Protein AF-A0A917BYP0-F1 (afdb_monomer)

Foldseek 3Di:
DDDDDDPPPPPPDPPPPPPLQDLVNLVVQLVVQLVVLVVDPDPVSSVVSNVVSVVSSCVSVVVNVVVVCVVVVVVVVVVVVVVCCVVVVVPDPDDDPDPPPPDPDDD

Solvent-accessible surface area (backbone atoms only — not comparable to full-atom values): 6664 Å² total; per-residue (Å²): 136,86,82,83,82,79,81,80,76,76,80,78,68,79,78,78,75,79,69,85,73,46,67,70,51,32,52,52,52,28,53,53,46,41,58,58,24,70,74,46,94,40,72,71,59,23,53,54,43,39,52,50,29,52,51,53,28,52,51,50,43,47,52,47,52,50,61,72,41,47,65,58,52,51,54,50,49,57,52,48,52,51,51,50,45,65,61,44,60,80,70,51,78,77,82,68,84,75,78,82,81,76,81,83,83,84,131

Radius of gyration: 29.43 Å; Cα contacts (8 Å, |Δi|>4): 29; chains: 1; bounding box: 72×56×70 Å

Secondary structure (DSSP, 8-state):
----------------------HHHHHHHHHHHHHHHTT-SSHHHHHHHHHHHHHHHHHHHHHHHHHHHHHHHHHHHHHHHHHHHHHHHTTSPP-PPPP--------

Organism: NCBI:txid1634917

Sequence (107 aa):
MKLAAVFIASFLFPVFAYGQTSLKECFAQHNQCVANCFELDSEGSQASCIAQCAGAEATCAGEIGLESTKPFIRKKTEQLEQLLEDFFGDILPQDEPTPEFKNQSET

Mean predicted aligned error: 15.28 Å

Structure (mmCIF, N/CA/C/O backbone):
data_AF-A0A917BYP0-F1
#
_entry.id   AF-A0A917BYP0-F1
#
loop_
_atom_site.group_PDB
_atom_site.id
_atom_site.type_symbol
_atom_site.label_atom_id
_atom_site.label_alt_id
_atom_site.label_comp_id
_atom_site.label_asym_id
_atom_site.label_entity_id
_atom_site.label_seq_id
_atom_site.pdbx_PDB_ins_code
_atom_site.Cartn_x
_atom_site.Cartn_y
_atom_site.Cartn_z
_atom_site.occupancy
_atom_site.B_iso_or_equiv
_atom_site.auth_seq_id
_atom_site.auth_comp_id
_atom_site.auth_asym_id
_atom_site.auth_atom_id
_atom_site.pdbx_PDB_model_num
ATOM 1 N N . MET A 1 1 ? -57.529 32.498 -7.229 1.00 37.41 1 MET A N 1
ATOM 2 C CA . MET A 1 1 ? -57.012 31.149 -6.918 1.00 37.41 1 MET A CA 1
ATOM 3 C C . MET A 1 1 ? -55.516 31.150 -7.210 1.00 37.41 1 MET A C 1
ATOM 5 O O . MET A 1 1 ? -55.141 31.293 -8.363 1.00 37.41 1 MET A O 1
ATOM 9 N N . LYS A 1 2 ? -54.674 31.150 -6.168 1.00 40.41 2 LYS A N 1
ATOM 10 C CA . LYS A 1 2 ? -53.204 31.143 -6.275 1.00 40.41 2 LYS A CA 1
ATOM 11 C C . LYS A 1 2 ? -52.743 29.684 -6.282 1.00 40.41 2 LYS A C 1
ATOM 13 O O . LYS A 1 2 ? -52.893 29.011 -5.270 1.00 40.41 2 LYS A O 1
ATOM 18 N N . LEU A 1 3 ? -52.233 29.202 -7.412 1.00 46.19 3 LEU A N 1
ATOM 19 C CA . LEU A 1 3 ? -51.578 27.898 -7.507 1.00 46.19 3 LEU A CA 1
ATOM 20 C C . LEU A 1 3 ? -50.102 28.079 -7.150 1.00 46.19 3 LEU A C 1
ATOM 22 O O . LEU A 1 3 ? -49.363 28.763 -7.855 1.00 46.19 3 LEU A O 1
ATOM 26 N N . ALA A 1 4 ? -49.707 27.509 -6.015 1.00 48.62 4 ALA A N 1
ATOM 27 C CA . ALA A 1 4 ? -48.324 27.411 -5.584 1.00 48.62 4 ALA A CA 1
ATOM 28 C C . ALA A 1 4 ? -47.623 26.322 -6.409 1.00 48.62 4 ALA A C 1
ATOM 30 O O . ALA A 1 4 ? -47.976 25.148 -6.323 1.00 48.62 4 ALA A O 1
ATOM 31 N N . ALA A 1 5 ? -46.642 26.715 -7.220 1.00 51.56 5 ALA A N 1
ATOM 32 C CA . ALA A 1 5 ? -45.739 25.789 -7.888 1.00 51.56 5 ALA A CA 1
ATOM 33 C C . ALA A 1 5 ? -44.665 25.345 -6.884 1.00 51.56 5 ALA A C 1
ATOM 35 O O . ALA A 1 5 ? -43.760 26.105 -6.541 1.00 51.56 5 ALA A O 1
ATOM 36 N N . VAL A 1 6 ? -44.802 24.120 -6.381 1.00 53.09 6 VAL A N 1
ATOM 37 C CA . VAL A 1 6 ? -43.801 23.446 -5.551 1.00 53.09 6 VAL A CA 1
ATOM 38 C C . VAL A 1 6 ? -42.645 23.023 -6.461 1.00 53.09 6 VAL A C 1
ATOM 40 O O . VAL A 1 6 ? -42.760 22.065 -7.222 1.00 53.09 6 VAL A O 1
ATOM 43 N N . PHE A 1 7 ? -41.531 23.753 -6.402 1.00 52.31 7 PHE A N 1
ATOM 44 C CA . PHE A 1 7 ? -40.258 23.340 -6.994 1.00 52.31 7 PHE A CA 1
ATOM 45 C C . PHE A 1 7 ? -39.668 22.198 -6.155 1.00 52.31 7 PHE A C 1
ATOM 47 O O . PHE A 1 7 ? -38.950 22.428 -5.185 1.00 52.31 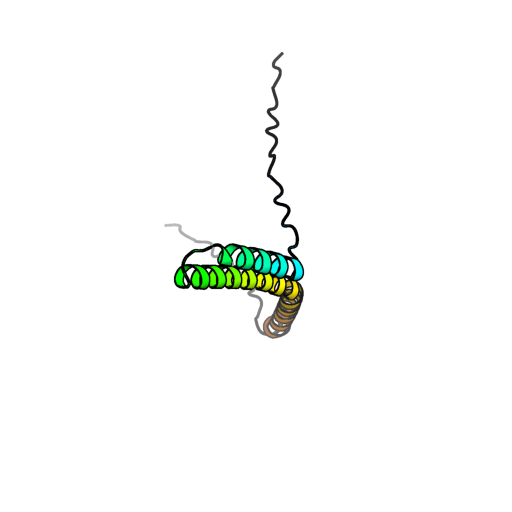7 PHE A O 1
ATOM 54 N N . ILE A 1 8 ? -39.972 20.952 -6.525 1.00 59.91 8 ILE A N 1
ATOM 55 C CA . ILE A 1 8 ? -39.230 19.775 -6.057 1.00 59.91 8 ILE A CA 1
ATOM 56 C C . ILE A 1 8 ? -37.918 19.750 -6.848 1.00 59.91 8 ILE A C 1
ATOM 58 O O . ILE A 1 8 ? -37.794 19.086 -7.878 1.00 59.91 8 ILE A O 1
ATOM 62 N N . ALA A 1 9 ? -36.948 20.549 -6.398 1.00 58.06 9 ALA A N 1
ATOM 63 C CA . ALA A 1 9 ? -35.570 20.450 -6.850 1.00 58.06 9 ALA A CA 1
ATOM 64 C C . ALA A 1 9 ? -35.054 19.071 -6.430 1.00 58.06 9 ALA A C 1
ATOM 66 O O . ALA A 1 9 ? -34.758 18.808 -5.265 1.00 58.06 9 ALA A O 1
ATOM 67 N N . SER A 1 10 ? -35.046 18.171 -7.405 1.00 51.72 10 SER A N 1
ATOM 68 C CA . SER A 1 10 ? -34.502 16.832 -7.299 1.00 51.72 10 SER A CA 1
ATOM 69 C C . SER A 1 10 ? -33.017 16.956 -6.979 1.00 51.72 10 SER A C 1
ATOM 71 O O . SER A 1 10 ? -32.208 17.263 -7.852 1.00 51.72 10 SER A O 1
ATOM 73 N N . PHE A 1 11 ? -32.665 16.739 -5.715 1.00 55.72 11 PHE A N 1
ATOM 74 C CA . PHE A 1 11 ? -31.305 16.443 -5.294 1.00 55.72 11 PHE A CA 1
ATOM 75 C C . PHE A 1 11 ? -30.904 15.085 -5.886 1.00 55.72 11 PHE A C 1
ATOM 77 O O . PHE A 1 11 ? -30.951 14.048 -5.229 1.00 55.72 11 PHE A O 1
ATOM 84 N N . LEU A 1 12 ? -30.533 15.090 -7.167 1.00 57.19 12 LEU A N 1
ATOM 85 C CA . LEU A 1 12 ? -29.766 14.024 -7.796 1.00 57.19 12 LEU A CA 1
ATOM 86 C C . LEU A 1 12 ? -28.327 14.146 -7.286 1.00 57.19 12 LEU A C 1
ATOM 88 O O . LEU A 1 12 ? -27.443 14.631 -7.988 1.00 57.19 12 LEU A O 1
ATOM 92 N N . PHE A 1 13 ? -28.097 13.755 -6.033 1.00 60.72 13 PHE A N 1
ATOM 93 C CA . PHE A 1 13 ? -26.744 13.438 -5.602 1.00 60.72 13 PHE A CA 1
ATOM 94 C C . PHE A 1 13 ? -26.308 12.202 -6.399 1.00 60.72 13 PHE A C 1
ATOM 96 O O . PHE A 1 13 ? -26.996 11.179 -6.323 1.00 60.72 13 PHE A O 1
ATOM 103 N N . PRO A 1 14 ? -25.217 12.260 -7.184 1.00 53.38 14 PRO A N 1
ATOM 104 C CA . 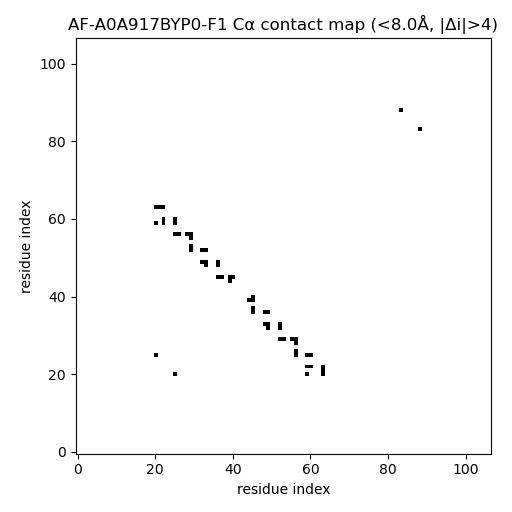PRO A 1 14 ? -24.641 11.052 -7.740 1.00 53.38 14 PRO A CA 1
ATOM 105 C C . PRO A 1 14 ? -24.220 10.196 -6.549 1.00 53.38 14 PRO A C 1
ATOM 107 O O . PRO A 1 14 ? -23.327 10.556 -5.785 1.00 53.38 14 PRO A O 1
ATOM 110 N N . VAL A 1 15 ? -24.916 9.079 -6.353 1.00 57.28 15 VAL A N 1
ATOM 111 C CA . VAL A 1 15 ? -24.428 8.008 -5.496 1.00 57.28 15 VAL A CA 1
ATOM 112 C C . VAL A 1 15 ? -23.156 7.525 -6.180 1.00 57.28 15 VAL A C 1
ATOM 114 O O . VAL A 1 15 ? -23.219 6.795 -7.168 1.00 57.28 15 VAL A O 1
ATOM 117 N N . PHE A 1 16 ? -22.002 8.004 -5.717 1.00 60.09 16 PHE A N 1
ATOM 118 C CA . PHE A 1 16 ? -20.723 7.422 -6.084 1.00 60.09 16 PHE A CA 1
ATOM 119 C C . PHE A 1 16 ? -20.759 5.993 -5.557 1.00 60.09 16 PHE A C 1
ATOM 121 O O . PHE A 1 16 ? -20.594 5.743 -4.364 1.00 60.09 16 PHE A O 1
ATOM 128 N N . ALA A 1 17 ? -21.082 5.054 -6.441 1.00 51.47 17 ALA A N 1
ATOM 129 C CA . ALA A 1 17 ? -20.865 3.652 -6.184 1.00 51.47 17 ALA A CA 1
ATOM 130 C C . ALA A 1 17 ? -19.351 3.488 -6.022 1.00 51.47 17 ALA A C 1
ATOM 132 O O . ALA A 1 17 ? -18.619 3.425 -7.007 1.00 51.47 17 ALA A O 1
ATOM 133 N N . TYR A 1 18 ? -18.881 3.487 -4.774 1.00 54.59 18 TYR A N 1
ATOM 134 C CA . TYR A 1 18 ? -17.564 2.984 -4.417 1.00 54.59 18 TYR A CA 1
ATOM 135 C C . TYR A 1 18 ? -17.584 1.495 -4.762 1.00 54.59 18 TYR A C 1
ATOM 137 O O . TYR A 1 18 ? -17.985 0.656 -3.955 1.00 54.59 18 TYR A O 1
ATOM 145 N N . GLY A 1 19 ? -17.292 1.174 -6.023 1.00 56.00 19 GLY A N 1
ATOM 146 C CA . GLY A 1 19 ? -17.115 -0.202 -6.451 1.00 56.00 19 GLY A CA 1
ATOM 147 C C . GLY A 1 19 ? -16.015 -0.793 -5.587 1.00 56.00 19 GLY A C 1
ATOM 148 O O . GLY A 1 19 ? -14.932 -0.219 -5.517 1.00 56.00 19 GLY A O 1
ATOM 149 N N . GLN A 1 20 ? -16.305 -1.885 -4.879 1.00 61.38 20 GLN A N 1
ATOM 150 C CA . GLN A 1 20 ? -15.284 -2.587 -4.113 1.00 61.38 20 GLN A CA 1
ATOM 151 C C . GLN A 1 20 ? -14.220 -3.102 -5.079 1.00 61.38 20 GLN A C 1
ATOM 153 O O . GLN A 1 20 ? -14.397 -4.128 -5.740 1.00 61.38 20 GLN A O 1
ATOM 158 N N . THR A 1 21 ? -13.124 -2.361 -5.189 1.00 76.69 21 THR A N 1
ATOM 159 C CA . THR A 1 21 ? -11.955 -2.776 -5.950 1.00 76.69 21 THR A CA 1
ATOM 160 C C . THR A 1 21 ? -11.344 -3.979 -5.238 1.00 76.69 21 THR A C 1
ATOM 162 O O . THR A 1 21 ? -11.108 -3.946 -4.034 1.00 76.69 21 THR A O 1
ATOM 165 N N . SER A 1 22 ? -11.140 -5.081 -5.960 1.00 90.69 22 SER A N 1
ATOM 166 C CA . SER A 1 22 ? -10.518 -6.285 -5.398 1.00 90.69 22 SER A CA 1
ATOM 167 C C . SER A 1 22 ? -8.997 -6.233 -5.541 1.00 90.69 22 SER A C 1
ATOM 169 O O . SER A 1 22 ? -8.478 -5.577 -6.440 1.00 90.69 22 SER A O 1
ATOM 171 N N . LEU A 1 23 ? -8.265 -6.992 -4.720 1.00 91.00 23 LEU A N 1
ATOM 172 C CA . LEU A 1 23 ? -6.800 -7.071 -4.814 1.00 91.00 23 LEU A CA 1
ATOM 173 C C . LEU A 1 23 ? -6.354 -7.514 -6.221 1.00 91.00 23 LEU A C 1
ATOM 175 O O . LEU A 1 23 ? -5.389 -7.003 -6.778 1.00 91.00 23 LEU A O 1
ATOM 179 N N . LYS A 1 24 ? -7.114 -8.434 -6.829 1.00 93.19 24 LYS A N 1
ATOM 180 C CA . LYS A 1 24 ? -6.896 -8.902 -8.203 1.00 93.19 24 LYS A CA 1
ATOM 181 C C . LYS A 1 24 ? -7.044 -7.776 -9.230 1.00 93.19 24 LYS A C 1
ATOM 183 O O . LYS A 1 24 ? -6.308 -7.759 -10.211 1.00 93.19 24 LYS A O 1
ATOM 188 N N . GLU A 1 25 ? -7.979 -6.861 -9.000 1.00 93.62 25 GLU A N 1
ATOM 189 C CA . GLU A 1 25 ? -8.204 -5.704 -9.865 1.00 93.62 25 GLU A CA 1
ATOM 190 C C . GLU A 1 25 ? -7.033 -4.715 -9.776 1.00 93.62 25 GLU A C 1
ATOM 192 O O . GLU A 1 25 ? -6.541 -4.279 -10.812 1.00 93.62 25 GLU A O 1
ATOM 197 N N . CYS A 1 26 ? -6.498 -4.460 -8.572 1.00 94.31 26 CYS A N 1
ATOM 198 C CA . CYS A 1 26 ? -5.291 -3.638 -8.402 1.00 94.31 26 CYS A CA 1
ATOM 199 C C . CYS A 1 26 ? -4.109 -4.190 -9.222 1.00 94.31 26 CYS A C 1
ATOM 201 O O . CYS A 1 26 ? -3.455 -3.445 -9.950 1.00 94.31 26 CYS A O 1
ATOM 203 N N . PHE A 1 27 ? -3.871 -5.508 -9.169 1.00 95.56 27 PHE A N 1
ATOM 204 C CA . PHE A 1 27 ? -2.814 -6.148 -9.961 1.00 95.56 27 PHE A CA 1
ATOM 205 C C . PHE A 1 27 ? -3.077 -6.092 -11.468 1.00 95.56 27 PHE A C 1
ATOM 207 O O . PHE A 1 27 ? -2.146 -5.908 -12.252 1.00 95.56 27 PHE A O 1
ATOM 214 N N . ALA A 1 28 ? -4.327 -6.273 -11.899 1.00 97.12 28 ALA A N 1
ATOM 215 C CA . ALA A 1 28 ? -4.678 -6.176 -13.313 1.00 97.12 28 ALA A CA 1
ATOM 216 C C . ALA A 1 28 ? -4.384 -4.767 -13.855 1.00 97.12 28 ALA A C 1
ATOM 218 O O . ALA A 1 28 ? -3.735 -4.634 -14.895 1.00 97.12 28 ALA A O 1
ATOM 219 N N . GLN A 1 29 ? -4.773 -3.731 -13.108 1.00 95.94 29 GLN A N 1
ATOM 220 C CA . GLN A 1 29 ? -4.505 -2.335 -13.453 1.00 95.94 29 GLN A CA 1
ATOM 221 C C . GLN A 1 29 ? -3.009 -2.007 -13.430 1.00 95.94 29 GLN A C 1
ATOM 223 O O . GLN A 1 29 ? -2.526 -1.341 -14.344 1.00 95.94 29 GLN A O 1
ATOM 228 N N . HIS A 1 30 ? -2.256 -2.520 -12.451 1.00 97.44 30 HIS A N 1
ATOM 229 C CA . HIS A 1 30 ? -0.799 -2.387 -12.424 1.00 97.44 30 HIS A CA 1
ATOM 230 C C . HIS A 1 30 ? -0.152 -2.963 -13.685 1.00 97.44 30 HIS A C 1
ATOM 232 O O . HIS A 1 30 ? 0.611 -2.274 -14.359 1.00 97.44 30 HIS A O 1
ATOM 238 N N . ASN A 1 31 ? -0.488 -4.206 -14.037 1.00 97.69 31 ASN A N 1
ATOM 239 C CA . ASN A 1 31 ? 0.081 -4.872 -15.208 1.00 97.69 31 ASN A CA 1
ATOM 240 C C . ASN A 1 31 ? -0.237 -4.111 -16.499 1.00 97.69 31 ASN A C 1
ATOM 242 O O . ASN A 1 31 ? 0.633 -3.961 -17.355 1.00 97.69 31 ASN A O 1
ATOM 246 N N . GLN A 1 32 ? -1.460 -3.590 -16.624 1.00 97.88 32 GLN A N 1
ATOM 247 C CA . GLN A 1 32 ? -1.840 -2.745 -17.753 1.00 97.88 32 GLN A CA 1
ATOM 248 C C . GLN A 1 32 ? -1.058 -1.421 -17.770 1.00 97.88 32 GLN A C 1
ATOM 250 O O . GLN A 1 32 ? -0.578 -1.008 -18.821 1.00 97.88 32 GLN A O 1
ATOM 255 N N . CYS A 1 33 ? -0.890 -0.772 -16.617 1.00 97.56 33 CYS A N 1
ATOM 256 C CA . CYS A 1 33 ? -0.104 0.455 -16.483 1.00 97.56 33 CYS A CA 1
ATOM 257 C C . CYS A 1 33 ? 1.356 0.232 -16.907 1.00 97.56 33 CYS A C 1
ATOM 259 O O . CYS A 1 33 ? 1.877 0.967 -17.744 1.00 97.56 33 CYS A O 1
ATOM 261 N N . VAL A 1 34 ? 1.989 -0.832 -16.404 1.00 97.56 34 VAL A N 1
ATOM 262 C CA . VAL A 1 34 ? 3.370 -1.195 -16.745 1.00 97.56 34 VAL A CA 1
ATOM 263 C C . VAL A 1 34 ? 3.510 -1.544 -18.225 1.00 97.56 34 VAL A C 1
ATOM 265 O O . VAL A 1 34 ? 4.490 -1.129 -18.840 1.00 97.56 34 VAL A O 1
ATOM 268 N N . ALA A 1 35 ? 2.532 -2.237 -18.819 1.00 97.62 35 ALA A N 1
ATOM 269 C CA . ALA A 1 35 ? 2.523 -2.517 -20.255 1.00 97.62 35 ALA A CA 1
ATOM 270 C C . ALA A 1 35 ? 2.613 -1.224 -21.086 1.00 97.62 35 ALA A C 1
ATOM 272 O O . ALA A 1 35 ? 3.434 -1.143 -21.996 1.00 97.62 35 ALA A O 1
ATOM 273 N N . ASN A 1 36 ? 1.856 -0.191 -20.706 1.00 96.94 36 ASN A N 1
ATOM 274 C CA . ASN A 1 36 ? 1.884 1.110 -21.380 1.00 96.94 36 ASN A CA 1
ATOM 275 C C . ASN A 1 36 ? 3.215 1.856 -21.168 1.00 96.94 36 ASN A C 1
ATOM 277 O O . ASN A 1 36 ? 3.640 2.621 -22.028 1.00 96.94 36 ASN A O 1
ATOM 281 N N . CYS A 1 37 ? 3.912 1.633 -20.049 1.00 95.81 37 CYS A N 1
ATOM 282 C CA . CYS A 1 37 ? 5.212 2.265 -19.803 1.00 95.81 37 CYS A CA 1
ATOM 283 C C . CYS A 1 37 ? 6.297 1.817 -20.792 1.00 95.81 37 CYS A C 1
ATOM 285 O O . CYS A 1 37 ? 7.251 2.560 -21.014 1.00 95.81 37 CYS A O 1
ATOM 287 N N . PHE A 1 38 ? 6.171 0.622 -21.380 1.00 94.25 38 PHE A N 1
ATOM 288 C CA . PHE A 1 38 ? 7.113 0.135 -22.394 1.00 94.25 38 PHE A CA 1
ATOM 289 C C . PHE A 1 38 ? 6.989 0.865 -23.738 1.00 94.25 38 PHE A C 1
ATOM 291 O O . PHE A 1 38 ? 7.863 0.709 -24.583 1.00 94.25 38 PHE A O 1
ATOM 298 N N . GLU A 1 39 ? 5.944 1.672 -23.935 1.00 93.75 39 GLU A N 1
ATOM 299 C CA . GLU A 1 39 ? 5.785 2.517 -25.125 1.00 93.75 39 GLU A CA 1
ATOM 300 C C . GLU A 1 39 ? 6.596 3.824 -25.036 1.00 93.75 39 GLU A C 1
ATOM 302 O O . GLU A 1 39 ? 6.597 4.615 -25.976 1.00 93.75 39 GLU A O 1
ATOM 307 N N . LEU A 1 40 ? 7.280 4.079 -23.914 1.00 93.25 40 LEU A N 1
ATOM 308 C CA . LEU A 1 40 ? 8.067 5.293 -23.705 1.00 93.25 40 LEU A CA 1
ATOM 309 C C . LEU A 1 40 ? 9.478 5.168 -24.298 1.00 93.25 40 LEU A C 1
ATOM 311 O O . LEU A 1 40 ? 10.185 4.195 -24.056 1.00 93.25 40 LEU A O 1
ATOM 315 N N . ASP A 1 41 ? 9.923 6.218 -24.992 1.00 89.44 41 ASP A N 1
ATOM 316 C CA . ASP A 1 41 ? 11.170 6.216 -25.774 1.00 89.44 41 ASP A CA 1
ATOM 317 C C . ASP A 1 41 ? 12.467 6.197 -24.945 1.00 89.44 41 ASP A C 1
ATOM 319 O O . ASP A 1 41 ? 13.534 5.887 -25.476 1.00 89.44 41 ASP A O 1
ATOM 323 N N . SER A 1 42 ? 12.423 6.564 -23.657 1.00 92.50 42 SER A N 1
ATOM 324 C CA . SER A 1 42 ? 13.621 6.617 -22.808 1.00 92.50 42 SER A CA 1
ATOM 325 C C . SER A 1 42 ? 13.524 5.698 -21.593 1.00 92.50 42 SER A C 1
ATOM 327 O O . SER A 1 42 ? 12.501 5.654 -20.905 1.00 92.50 42 SER A O 1
ATOM 329 N N . GLU A 1 43 ? 14.634 5.034 -21.261 1.00 87.38 43 GLU A N 1
ATOM 330 C CA . GLU A 1 43 ? 14.726 4.178 -20.070 1.00 87.38 43 GLU A CA 1
ATOM 331 C C . GLU A 1 43 ? 14.411 4.957 -18.782 1.00 87.38 43 GLU A C 1
ATOM 333 O O . GLU A 1 43 ? 13.745 4.447 -17.882 1.00 87.38 43 GLU A O 1
ATOM 338 N N . GLY A 1 44 ? 14.825 6.228 -18.706 1.00 90.19 44 GLY A N 1
ATOM 339 C CA . GLY A 1 44 ? 14.523 7.096 -17.566 1.00 90.19 44 GLY A CA 1
ATOM 340 C C . GLY A 1 44 ? 13.022 7.358 -17.401 1.00 90.19 44 GLY A C 1
ATOM 341 O O . GLY A 1 44 ? 12.491 7.257 -16.292 1.00 90.19 44 GLY A O 1
ATOM 342 N N . SER A 1 45 ? 12.314 7.640 -18.501 1.00 91.94 45 SER A N 1
ATOM 343 C CA . SER A 1 45 ? 10.855 7.814 -18.479 1.00 91.94 45 SER A CA 1
ATOM 344 C C . SER A 1 45 ? 10.120 6.511 -18.171 1.00 91.94 45 SER A C 1
ATOM 346 O O . SER A 1 45 ? 9.144 6.527 -17.423 1.00 91.94 45 SER A O 1
ATOM 348 N N . GLN A 1 46 ? 10.619 5.382 -18.673 1.00 95.44 46 GLN A N 1
ATOM 349 C CA . GLN A 1 46 ? 10.053 4.066 -18.401 1.00 95.44 46 GLN A CA 1
ATOM 350 C C . GLN A 1 46 ? 10.166 3.706 -16.916 1.00 95.44 46 GLN A C 1
ATOM 352 O O . GLN A 1 46 ? 9.169 3.334 -16.298 1.00 95.44 46 GLN A O 1
ATOM 357 N N . ALA A 1 47 ? 11.346 3.876 -16.313 1.00 94.25 47 ALA A N 1
ATOM 358 C CA . ALA A 1 47 ? 11.559 3.594 -14.896 1.00 94.25 47 ALA A CA 1
ATOM 359 C C . ALA A 1 47 ? 10.662 4.461 -13.995 1.00 94.25 47 ALA A C 1
ATOM 361 O O . ALA A 1 47 ? 10.048 3.953 -13.056 1.00 94.25 47 ALA A O 1
ATOM 362 N N . SER A 1 48 ? 10.535 5.757 -14.306 1.00 96.25 48 SER A N 1
ATOM 363 C CA . SER A 1 48 ? 9.634 6.655 -13.574 1.00 96.25 48 SER A CA 1
ATOM 364 C C . SER A 1 48 ? 8.161 6.257 -13.730 1.00 96.25 48 SER A C 1
ATOM 366 O O . SER A 1 48 ? 7.415 6.288 -12.750 1.00 96.25 48 SER A O 1
ATOM 368 N N . CYS A 1 49 ? 7.745 5.844 -14.929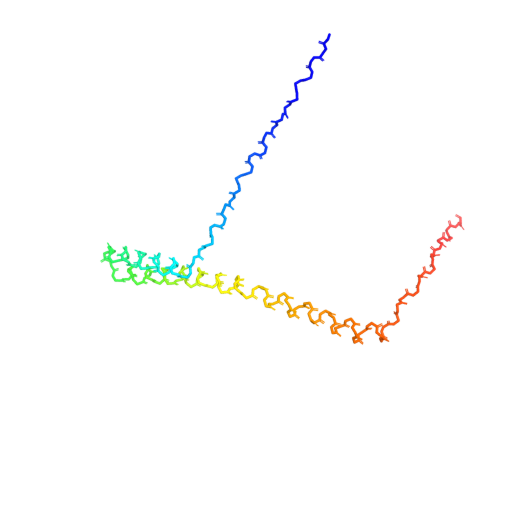 1.00 97.06 49 CYS A N 1
ATOM 369 C CA . CYS A 1 49 ? 6.391 5.358 -15.192 1.00 97.06 49 CYS A CA 1
ATOM 370 C C . CYS A 1 49 ? 6.084 4.077 -14.399 1.00 97.06 49 CYS A C 1
ATOM 372 O O . CYS A 1 49 ? 5.089 4.024 -13.678 1.00 97.06 49 CYS A O 1
ATOM 374 N N . ILE A 1 50 ? 6.981 3.084 -14.429 1.00 96.81 50 ILE A N 1
ATOM 375 C CA . ILE A 1 50 ? 6.827 1.831 -13.672 1.00 96.81 50 ILE A CA 1
ATOM 376 C C . ILE A 1 50 ? 6.744 2.111 -12.165 1.00 96.81 50 ILE A C 1
ATOM 378 O O . ILE A 1 50 ? 5.898 1.538 -11.478 1.00 96.81 50 ILE A O 1
ATOM 382 N N . ALA A 1 51 ? 7.573 3.023 -11.647 1.00 96.50 51 ALA A N 1
ATOM 383 C CA . ALA A 1 51 ? 7.521 3.419 -10.242 1.00 96.50 51 ALA A CA 1
ATOM 384 C C . ALA A 1 51 ? 6.159 4.028 -9.856 1.00 96.50 51 ALA A C 1
ATOM 386 O O . ALA A 1 51 ? 5.635 3.727 -8.783 1.00 96.50 51 ALA A O 1
ATOM 387 N N . GLN A 1 52 ? 5.554 4.834 -10.734 1.00 97.00 52 GLN A N 1
ATOM 388 C CA . GLN A 1 52 ? 4.207 5.373 -10.519 1.00 97.00 52 GLN A CA 1
ATOM 389 C C . GLN A 1 52 ? 3.140 4.270 -10.533 1.00 97.00 52 GLN A C 1
ATOM 391 O O . GLN A 1 52 ? 2.285 4.251 -9.647 1.00 97.00 52 GLN A O 1
ATOM 396 N N . CYS A 1 53 ? 3.221 3.314 -11.467 1.00 96.00 53 CYS A N 1
ATOM 397 C CA . CYS A 1 53 ? 2.320 2.157 -11.498 1.00 96.00 53 CYS A CA 1
ATOM 398 C C . CYS A 1 53 ? 2.410 1.319 -10.210 1.00 96.00 53 CYS A C 1
ATOM 400 O O . CYS A 1 53 ? 1.388 0.892 -9.674 1.00 96.00 53 CYS A O 1
ATOM 402 N N . ALA A 1 54 ? 3.621 1.102 -9.686 1.00 95.75 54 ALA A N 1
ATOM 403 C CA . ALA A 1 54 ? 3.831 0.401 -8.419 1.00 95.75 54 ALA A CA 1
ATOM 404 C C . ALA A 1 54 ? 3.261 1.184 -7.223 1.00 95.75 54 ALA A C 1
ATOM 406 O O . ALA A 1 54 ? 2.640 0.600 -6.337 1.00 95.75 54 ALA A O 1
ATOM 407 N N . GLY A 1 55 ? 3.420 2.513 -7.214 1.00 95.25 55 GLY A N 1
ATOM 408 C CA . GLY A 1 55 ? 2.818 3.377 -6.198 1.00 95.25 55 GLY A CA 1
ATOM 409 C C . GLY A 1 55 ? 1.290 3.277 -6.178 1.00 95.25 55 GLY A C 1
ATOM 410 O O . GLY A 1 55 ? 0.703 3.081 -5.117 1.00 95.25 55 GLY A O 1
ATOM 411 N N . ALA A 1 56 ? 0.654 3.340 -7.351 1.00 94.56 56 ALA A N 1
ATOM 412 C CA . ALA A 1 56 ? -0.797 3.214 -7.479 1.00 94.56 56 ALA A CA 1
ATOM 413 C C . ALA A 1 56 ? -1.314 1.841 -7.011 1.00 94.56 56 ALA A C 1
ATOM 415 O O . ALA A 1 56 ? -2.317 1.767 -6.297 1.00 94.56 56 ALA A O 1
ATOM 416 N N . GLU A 1 57 ? -0.612 0.757 -7.356 1.00 95.19 57 GLU A N 1
ATOM 417 C CA . GLU A 1 57 ? -0.937 -0.591 -6.878 1.00 95.19 57 GLU A CA 1
ATOM 418 C C . GLU A 1 57 ? -0.863 -0.684 -5.350 1.00 95.19 57 GLU A C 1
ATOM 420 O O . GLU A 1 57 ? -1.798 -1.177 -4.715 1.00 95.19 57 GLU A O 1
ATOM 425 N N . ALA A 1 58 ? 0.219 -0.173 -4.755 1.00 93.12 58 ALA A N 1
ATOM 426 C CA . ALA A 1 58 ? 0.420 -0.195 -3.311 1.00 93.12 58 ALA A CA 1
ATOM 427 C C . ALA A 1 58 ? -0.684 0.572 -2.569 1.00 93.12 58 ALA A C 1
ATOM 429 O O . ALA A 1 58 ? -1.175 0.094 -1.544 1.00 93.12 58 ALA A O 1
ATOM 430 N N . THR A 1 59 ? -1.117 1.723 -3.094 1.00 93.62 59 THR A N 1
ATOM 431 C CA . THR A 1 59 ? -2.264 2.464 -2.549 1.00 93.62 59 THR A CA 1
ATOM 432 C C . THR A 1 59 ? -3.546 1.637 -2.635 1.00 93.62 59 THR A C 1
ATOM 434 O O . THR A 1 59 ? -4.209 1.450 -1.617 1.00 93.62 59 THR A O 1
ATOM 437 N N . CYS A 1 60 ? -3.856 1.075 -3.806 1.00 93.62 60 CYS A N 1
ATOM 438 C CA . CYS A 1 60 ? -5.054 0.259 -4.026 1.00 93.62 60 CYS A CA 1
ATOM 439 C C . CYS A 1 60 ? -5.104 -0.962 -3.087 1.00 93.62 60 CYS A C 1
ATOM 441 O O . CYS A 1 60 ? -6.090 -1.184 -2.382 1.00 93.62 60 CYS A O 1
ATOM 443 N N . ALA A 1 61 ? -4.013 -1.728 -3.007 1.00 91.50 61 ALA A N 1
ATOM 444 C CA . ALA A 1 61 ? -3.916 -2.879 -2.113 1.00 91.50 61 ALA A CA 1
ATOM 445 C C . ALA A 1 61 ? -3.958 -2.469 -0.629 1.00 91.50 61 ALA A C 1
ATOM 447 O O . ALA A 1 61 ? -4.566 -3.163 0.190 1.00 91.50 61 ALA A O 1
ATOM 448 N N . GLY A 1 62 ? -3.340 -1.336 -0.283 1.00 90.94 62 GLY A N 1
ATOM 449 C CA . GLY A 1 62 ? -3.343 -0.777 1.065 1.00 90.94 62 GLY A CA 1
ATOM 450 C C . GLY A 1 62 ? -4.742 -0.389 1.539 1.00 90.94 62 GLY A C 1
ATOM 451 O O . GLY A 1 62 ? -5.124 -0.746 2.653 1.00 90.94 62 GLY A O 1
ATOM 452 N N . GLU A 1 63 ? -5.531 0.270 0.690 1.00 89.88 63 GLU A N 1
ATOM 453 C CA . GLU A 1 63 ? -6.927 0.607 0.987 1.00 89.88 63 GLU A CA 1
ATOM 454 C C . GLU A 1 63 ? -7.753 -0.651 1.257 1.00 89.88 63 GLU A C 1
ATOM 456 O O . GLU A 1 63 ? -8.407 -0.738 2.295 1.00 89.88 63 GLU A O 1
ATOM 461 N N . ILE A 1 64 ? -7.638 -1.675 0.407 1.00 90.56 64 ILE A N 1
ATOM 462 C CA . ILE A 1 64 ? -8.324 -2.964 0.601 1.00 90.56 64 ILE A CA 1
ATOM 463 C C . ILE A 1 64 ? -7.903 -3.624 1.920 1.00 90.56 64 ILE A C 1
ATOM 465 O O . ILE A 1 64 ? -8.746 -4.117 2.677 1.00 90.56 64 ILE A O 1
ATOM 469 N N . GLY A 1 65 ? -6.603 -3.622 2.222 1.00 87.56 65 GLY A N 1
ATOM 470 C CA . GLY A 1 65 ? -6.072 -4.142 3.480 1.00 87.56 65 GLY A CA 1
ATOM 471 C C . GLY A 1 65 ? -6.653 -3.408 4.691 1.00 87.56 65 GLY A C 1
ATOM 472 O O . GLY A 1 65 ? -7.140 -4.047 5.631 1.00 87.56 65 GLY A O 1
ATOM 473 N N . LEU A 1 66 ? -6.690 -2.076 4.646 1.00 86.31 66 LEU A N 1
ATOM 474 C CA . LEU A 1 66 ? -7.299 -1.252 5.689 1.00 86.31 66 LEU A CA 1
ATOM 475 C C . LEU A 1 66 ? -8.791 -1.550 5.834 1.00 86.31 66 LEU A C 1
ATOM 477 O O . LEU A 1 66 ? -9.258 -1.753 6.955 1.00 86.31 66 LEU A O 1
ATOM 481 N N . GLU A 1 67 ? -9.533 -1.644 4.732 1.00 86.69 67 GLU A N 1
ATOM 482 C CA . GLU A 1 67 ? -10.959 -1.976 4.758 1.00 86.69 67 GLU A CA 1
ATOM 483 C C . GLU A 1 67 ? -11.232 -3.349 5.366 1.00 86.69 67 GLU A C 1
ATOM 485 O O . GLU A 1 67 ? -12.130 -3.476 6.201 1.00 86.69 67 GLU A O 1
ATOM 490 N N . SER A 1 68 ? -10.414 -4.350 5.037 1.00 84.75 68 SER A N 1
ATOM 491 C CA . SER A 1 68 ? -10.523 -5.689 5.627 1.00 84.75 68 SER A CA 1
ATOM 492 C C . SER A 1 68 ? -10.235 -5.701 7.137 1.00 84.75 68 SER A C 1
ATOM 494 O O . SER A 1 68 ? -10.776 -6.530 7.870 1.00 84.75 68 SER A O 1
ATOM 496 N N . THR A 1 69 ? -9.437 -4.744 7.621 1.00 83.69 69 THR A N 1
ATOM 497 C CA . THR A 1 69 ? -8.995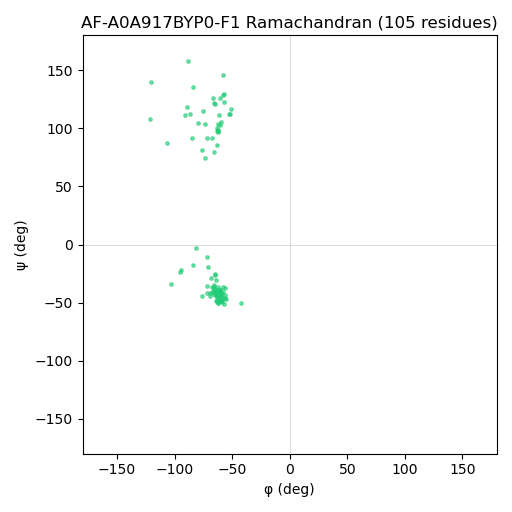 -4.662 9.023 1.00 83.69 69 THR A CA 1
ATOM 498 C C . THR A 1 69 ? -9.894 -3.760 9.882 1.00 83.69 69 THR A C 1
ATOM 500 O O . THR A 1 69 ? -9.965 -3.955 11.099 1.00 83.69 69 THR A O 1
ATOM 503 N N . LYS A 1 70 ? -10.656 -2.831 9.276 1.00 86.12 70 LYS A N 1
ATOM 504 C CA . LYS A 1 70 ? -11.661 -1.980 9.955 1.00 86.12 70 LYS A CA 1
ATOM 505 C C . LYS A 1 70 ? -12.529 -2.730 10.984 1.00 86.12 70 LYS A C 1
ATOM 507 O O . LYS A 1 70 ? -12.614 -2.247 12.114 1.00 86.12 70 LYS A O 1
ATOM 512 N N . PRO A 1 71 ? -13.155 -3.888 10.680 1.00 83.06 71 PRO A N 1
ATOM 513 C CA . PRO A 1 71 ? -13.997 -4.584 11.657 1.00 83.06 71 PRO A CA 1
ATOM 514 C C . PRO A 1 71 ? -13.206 -5.113 12.860 1.00 83.06 71 PRO A C 1
ATOM 516 O O . PRO A 1 71 ? -13.707 -5.091 13.984 1.00 83.06 71 PRO A O 1
ATOM 519 N N . PHE A 1 72 ? -11.964 -5.557 12.651 1.00 83.69 72 PHE A N 1
ATOM 520 C CA . PHE A 1 72 ? -11.107 -6.024 13.739 1.00 83.69 72 PHE A CA 1
ATOM 521 C C . PHE A 1 72 ? -10.684 -4.872 14.655 1.00 83.69 72 PHE A C 1
ATOM 523 O O . PHE A 1 72 ? -10.772 -5.006 15.875 1.00 83.69 72 PHE A O 1
ATOM 530 N N . ILE A 1 73 ? -10.282 -3.734 14.075 1.00 82.94 73 ILE A N 1
ATOM 531 C CA . ILE A 1 73 ? -9.936 -2.527 14.839 1.00 82.94 73 ILE A CA 1
ATOM 532 C C . ILE A 1 73 ? -11.139 -2.070 15.653 1.00 82.94 73 ILE A C 1
ATOM 534 O O . ILE A 1 73 ? -11.012 -1.905 16.860 1.00 82.94 73 ILE A O 1
ATOM 538 N N . ARG A 1 74 ? -12.317 -1.966 15.027 1.00 89.50 74 ARG A N 1
ATOM 539 C CA . ARG A 1 74 ? -13.550 -1.571 15.716 1.00 89.50 74 ARG A CA 1
ATOM 540 C C . ARG A 1 74 ? -13.846 -2.467 16.919 1.00 89.50 74 ARG A C 1
ATOM 542 O O . ARG A 1 74 ? -14.068 -1.958 18.010 1.00 89.50 74 ARG A O 1
ATOM 549 N N . LYS A 1 75 ? -13.753 -3.790 16.751 1.00 90.75 75 LYS A N 1
ATOM 550 C CA . LYS A 1 75 ? -13.941 -4.740 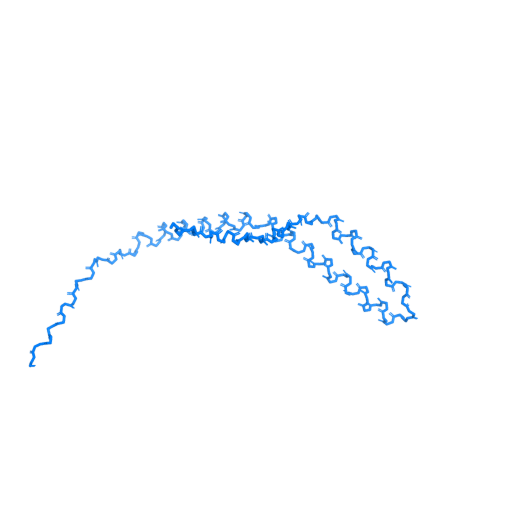17.855 1.00 90.75 75 LYS A CA 1
ATOM 551 C C . LYS A 1 75 ? -12.929 -4.528 18.984 1.00 90.75 75 LYS A C 1
ATOM 553 O O . LYS A 1 75 ? -13.272 -4.680 20.150 1.00 90.75 75 LYS A O 1
ATOM 558 N N . LYS A 1 76 ? -11.671 -4.218 18.661 1.00 88.25 76 LYS A N 1
ATOM 559 C CA . LYS A 1 76 ? -10.636 -3.952 19.670 1.0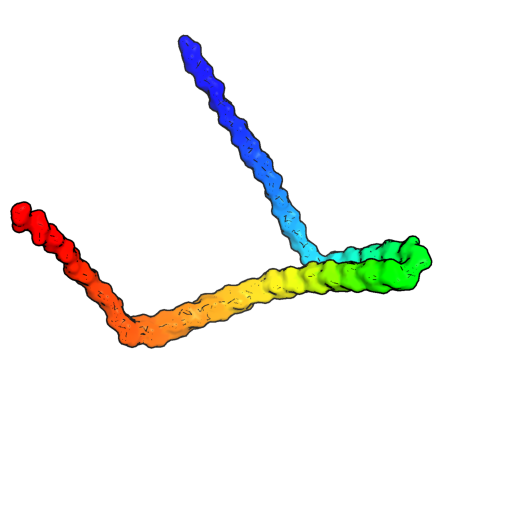0 88.25 76 LYS A CA 1
ATOM 560 C C . LYS A 1 76 ? -10.841 -2.624 20.386 1.00 88.25 76 LYS A C 1
ATOM 562 O O . LYS A 1 76 ? -10.603 -2.575 21.586 1.00 88.25 76 LYS A O 1
ATOM 567 N N . THR A 1 77 ? -11.319 -1.603 19.684 1.00 92.44 77 THR A N 1
ATOM 568 C CA . THR A 1 77 ? -11.727 -0.332 20.287 1.00 92.44 77 THR A CA 1
ATOM 569 C C . THR A 1 77 ? -12.879 -0.540 21.265 1.00 92.44 77 THR A C 1
ATOM 571 O O . THR A 1 77 ? -12.734 -0.165 22.419 1.00 92.44 77 THR A O 1
ATOM 574 N N . GLU A 1 78 ? -13.944 -1.241 20.862 1.00 93.69 78 GLU A N 1
ATOM 575 C CA . GLU A 1 78 ? -15.088 -1.555 21.739 1.00 93.69 78 GLU A CA 1
ATOM 576 C C . GLU A 1 78 ? -14.646 -2.344 22.994 1.00 93.69 78 GLU A C 1
ATOM 578 O O . GLU A 1 78 ? -15.079 -2.057 24.106 1.00 93.69 78 GLU A O 1
ATOM 583 N N . GLN A 1 79 ? -13.721 -3.302 22.844 1.00 92.44 79 GLN A N 1
ATOM 584 C CA . GLN A 1 79 ? -13.142 -4.036 23.981 1.00 92.44 79 GLN A CA 1
ATOM 585 C C . GLN A 1 79 ? -12.308 -3.147 24.914 1.00 92.44 79 GLN A C 1
ATOM 587 O O . GLN A 1 79 ? -12.287 -3.374 26.122 1.00 92.44 79 GLN A O 1
ATOM 592 N N . LEU A 1 80 ? -11.575 -2.181 24.358 1.00 93.12 80 LEU A N 1
ATOM 593 C CA . LEU A 1 80 ? -10.752 -1.266 25.140 1.00 93.12 80 LEU A CA 1
ATOM 594 C C . LEU A 1 80 ? -11.623 -0.271 25.911 1.00 93.12 80 LEU A C 1
ATOM 596 O O . LEU A 1 80 ? -11.343 -0.019 27.076 1.00 93.12 80 LEU A O 1
ATOM 600 N N . GLU A 1 81 ? -12.676 0.254 25.284 1.00 91.88 81 GLU A N 1
ATOM 601 C CA . GLU A 1 81 ? -13.654 1.136 25.927 1.00 91.88 81 GLU A CA 1
ATOM 602 C C . GLU A 1 81 ? -14.307 0.453 27.130 1.00 91.88 81 GLU A C 1
ATOM 604 O O . GLU A 1 81 ? -14.293 1.026 28.214 1.00 91.88 81 GLU A O 1
ATOM 609 N N . GLN A 1 82 ? -14.757 -0.798 26.979 1.00 93.12 82 GLN A N 1
ATOM 610 C CA . GLN A 1 82 ? -15.291 -1.584 28.099 1.00 93.12 82 GLN A CA 1
ATOM 611 C C . GLN A 1 82 ? -14.271 -1.774 29.223 1.00 93.12 82 GLN A C 1
ATOM 613 O O . GLN A 1 82 ? -14.595 -1.590 30.387 1.00 93.12 82 GLN A O 1
ATOM 618 N N . LEU A 1 83 ? -13.018 -2.099 28.889 1.00 93.12 83 LEU A N 1
ATOM 619 C CA . LEU A 1 83 ? -11.975 -2.277 29.902 1.00 93.12 83 LEU A CA 1
ATOM 620 C C . LEU A 1 83 ? -11.691 -0.975 30.661 1.00 93.12 83 LEU A C 1
ATOM 622 O O . LEU A 1 83 ? -11.461 -1.003 31.868 1.00 93.12 83 LEU A O 1
ATOM 626 N N . LEU A 1 84 ? -11.682 0.160 29.958 1.00 92.25 84 LEU A N 1
ATOM 627 C CA . LEU A 1 84 ? -11.505 1.472 30.573 1.00 92.25 84 LEU A CA 1
ATOM 628 C C . LEU A 1 84 ? -12.703 1.842 31.454 1.00 92.25 84 LEU A C 1
ATOM 630 O O . LEU A 1 84 ? -12.492 2.369 32.542 1.00 92.25 84 LEU A O 1
ATOM 634 N N . GLU A 1 85 ? -13.927 1.552 31.018 1.00 89.81 85 GLU A N 1
ATOM 635 C CA . GLU A 1 85 ? -15.144 1.768 31.804 1.00 89.81 85 GLU A CA 1
ATOM 636 C C . GLU A 1 85 ? -15.153 0.908 33.072 1.00 89.81 85 GLU A C 1
ATOM 638 O O . GLU A 1 85 ? -15.335 1.448 34.157 1.00 89.81 85 GLU A O 1
ATOM 643 N N . ASP A 1 86 ? -14.839 -0.384 32.970 1.00 89.12 86 ASP A N 1
ATOM 644 C CA . ASP A 1 86 ? -14.744 -1.281 34.128 1.00 89.12 86 ASP A CA 1
ATOM 645 C C . ASP A 1 86 ? -13.634 -0.841 35.100 1.00 89.12 86 ASP A C 1
ATOM 647 O O . ASP A 1 86 ? -13.796 -0.891 36.317 1.00 89.12 86 ASP A O 1
ATOM 651 N N . PHE A 1 87 ? -12.480 -0.403 34.584 1.00 89.81 87 PHE A N 1
ATOM 652 C CA . PHE A 1 87 ? -11.346 -0.029 35.431 1.00 89.81 87 PHE A CA 1
ATOM 653 C C . PHE A 1 87 ? -11.523 1.341 36.096 1.00 89.81 87 PHE A C 1
ATOM 655 O O . PHE A 1 87 ? -11.198 1.502 37.271 1.00 89.81 87 PHE A O 1
ATOM 662 N N . PHE A 1 88 ? -11.985 2.347 35.352 1.00 89.19 88 PHE A N 1
ATOM 663 C CA . PHE A 1 88 ? -12.087 3.722 35.846 1.00 89.19 88 PHE A CA 1
ATOM 664 C C . PHE A 1 88 ? -13.476 4.076 36.381 1.00 89.19 88 PHE A C 1
ATOM 666 O O . PHE A 1 88 ? -13.564 4.974 37.217 1.00 89.19 88 PHE A O 1
ATOM 673 N N . GLY A 1 89 ? -14.535 3.386 35.954 1.00 76.31 89 GLY A N 1
ATOM 674 C CA . GLY A 1 89 ? -15.908 3.617 36.413 1.00 76.31 89 GLY A CA 1
ATOM 675 C C . GLY A 1 89 ? -16.105 3.329 37.900 1.00 76.31 89 GLY A C 1
ATOM 676 O O . GLY A 1 89 ? -16.874 4.024 38.556 1.00 76.31 89 GLY A O 1
ATOM 677 N N . ASP A 1 90 ? -15.343 2.383 38.453 1.00 74.31 90 ASP A N 1
ATOM 678 C CA . ASP A 1 90 ? -15.364 2.063 39.885 1.00 74.31 90 ASP A CA 1
ATOM 679 C C . ASP A 1 90 ? -14.454 2.978 40.731 1.00 74.31 90 ASP A C 1
ATOM 681 O O . ASP A 1 90 ? -14.590 3.040 41.954 1.00 74.31 90 ASP A O 1
ATOM 685 N N . ILE A 1 91 ? -13.499 3.676 40.102 1.00 76.44 91 ILE A N 1
ATOM 686 C CA . ILE A 1 91 ? -12.447 4.446 40.794 1.00 76.44 91 ILE A CA 1
ATOM 687 C C . ILE A 1 91 ? -12.729 5.951 40.777 1.00 76.44 91 ILE A C 1
ATOM 689 O O . ILE A 1 91 ? -12.371 6.653 41.726 1.00 76.44 91 ILE A O 1
ATOM 693 N N . LEU A 1 92 ? -13.343 6.469 39.713 1.00 69.75 92 LEU A N 1
ATOM 694 C CA . LEU A 1 92 ? -13.685 7.883 39.608 1.00 69.75 92 LEU A CA 1
ATOM 695 C C . LEU A 1 92 ? -15.083 8.115 40.203 1.00 69.75 92 LEU A C 1
ATOM 697 O O . LEU A 1 92 ? -16.056 7.575 39.678 1.00 69.75 92 LEU A O 1
ATOM 701 N N . PRO A 1 93 ? -15.220 8.923 41.273 1.00 65.62 93 PRO A N 1
ATOM 702 C CA . PRO A 1 93 ? -16.530 9.355 41.741 1.00 65.62 93 PRO A CA 1
ATOM 703 C C . PRO A 1 93 ? -17.243 10.065 40.589 1.00 65.62 93 PRO A C 1
ATOM 705 O O . PRO A 1 93 ? -16.660 10.954 39.970 1.00 65.62 93 PRO A O 1
ATOM 708 N N . GLN A 1 94 ? -18.487 9.691 40.287 1.00 63.25 94 GLN A N 1
ATOM 709 C CA . GLN A 1 94 ? -19.294 10.521 39.400 1.00 63.25 94 GLN A CA 1
ATOM 710 C C . GLN A 1 94 ? -19.546 11.845 40.114 1.00 63.25 94 GLN A C 1
ATOM 712 O O . GLN A 1 94 ? -20.065 11.842 41.231 1.00 63.25 94 GLN A O 1
ATOM 717 N N . ASP A 1 95 ? -19.133 12.954 39.499 1.00 63.34 95 ASP A N 1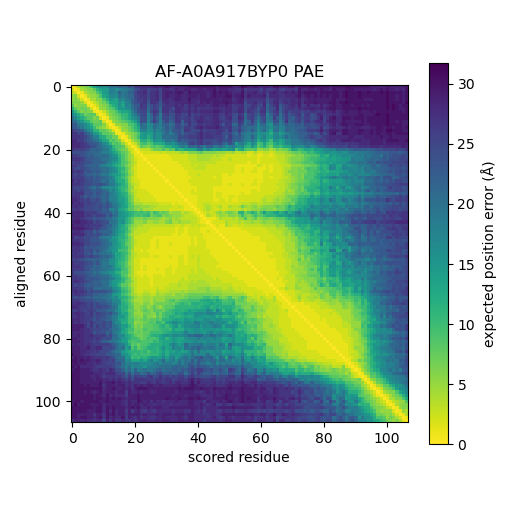
ATOM 718 C CA . ASP A 1 95 ? -19.363 14.288 40.042 1.00 63.34 95 ASP A CA 1
ATOM 719 C C . ASP A 1 95 ? -20.861 14.450 40.339 1.00 63.34 95 ASP A C 1
ATOM 721 O O . ASP A 1 95 ? -21.702 14.461 39.436 1.00 63.34 95 ASP A O 1
ATOM 725 N N . GLU A 1 96 ? -21.205 14.544 41.625 1.00 62.91 96 GLU A N 1
ATOM 726 C CA . GLU A 1 96 ? -22.549 14.922 42.044 1.00 62.91 96 GLU A CA 1
ATOM 727 C C . GLU A 1 96 ? -22.891 16.300 41.453 1.00 62.91 96 GLU A C 1
ATOM 729 O O . GLU A 1 96 ? -21.991 17.136 41.295 1.00 62.91 96 GLU A O 1
ATOM 734 N N . PRO A 1 97 ? -24.166 16.562 41.097 1.00 63.84 97 PRO A N 1
ATOM 735 C CA . PRO A 1 97 ? -24.561 17.800 40.435 1.00 63.84 97 PRO A CA 1
ATOM 736 C C . PRO A 1 97 ? -24.025 19.007 41.205 1.00 63.84 97 PRO A C 1
ATOM 738 O O . PRO A 1 97 ? -24.377 19.241 42.362 1.00 63.84 97 PRO A O 1
ATOM 741 N N . THR A 1 98 ? -23.148 19.770 40.552 1.00 63.16 98 THR A N 1
ATOM 742 C CA . THR A 1 98 ? -22.560 20.974 41.132 1.00 63.16 98 THR A CA 1
ATOM 743 C C . THR A 1 98 ? -23.692 21.951 41.455 1.00 63.16 98 THR A C 1
ATOM 745 O O . THR A 1 98 ? -24.514 22.236 40.580 1.00 63.16 98 THR A O 1
ATOM 748 N N . PRO A 1 99 ? -23.793 22.455 42.699 1.00 65.31 99 PRO A N 1
ATOM 749 C CA . PRO A 1 99 ? -24.850 23.390 43.056 1.00 65.31 99 PRO A CA 1
ATOM 750 C C . PRO A 1 99 ? -24.765 24.624 42.151 1.00 65.31 99 PRO A C 1
ATOM 752 O O . PRO A 1 99 ? -23.695 25.218 42.005 1.00 65.31 99 PRO A O 1
ATOM 755 N N . GLU A 1 100 ? -25.894 24.998 41.536 1.00 67.25 100 GLU A N 1
ATOM 756 C CA . GLU A 1 100 ? -26.014 26.222 40.742 1.00 67.25 100 GLU A CA 1
ATOM 75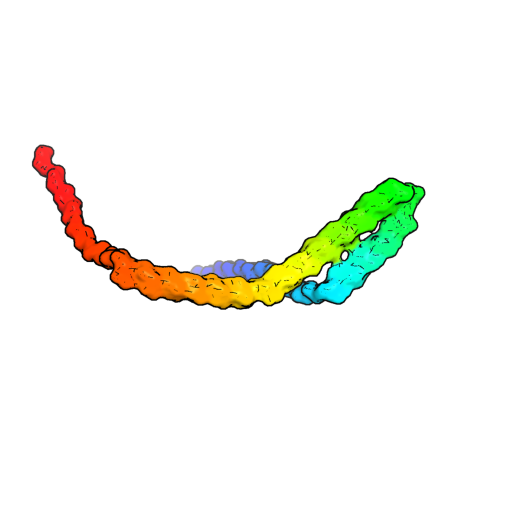7 C C . GLU A 1 100 ? -25.523 27.414 41.573 1.00 67.25 100 GLU A C 1
ATOM 759 O O . GLU A 1 100 ? -26.156 27.825 42.552 1.00 67.25 100 GLU A O 1
ATOM 764 N N . PHE A 1 101 ? -24.398 28.002 41.166 1.00 62.53 101 PHE A N 1
ATOM 765 C CA . PHE A 1 101 ? -23.960 29.291 41.680 1.00 62.53 101 PHE A CA 1
ATOM 766 C C . PHE A 1 101 ? -24.946 30.363 41.201 1.00 62.53 101 PHE A C 1
ATOM 768 O O . PHE A 1 101 ? -24.799 30.948 40.127 1.00 62.53 101 PHE A O 1
ATOM 775 N N . LYS A 1 102 ? -25.972 30.635 42.014 1.00 61.94 102 LYS A N 1
ATOM 776 C CA . LYS A 1 102 ? -26.788 31.844 41.880 1.00 61.94 102 LYS A CA 1
ATOM 777 C C . LYS A 1 102 ? -25.889 33.059 42.102 1.00 61.94 102 LYS A C 1
ATOM 779 O O . LYS A 1 102 ? -25.548 33.391 43.234 1.00 61.94 102 LYS A O 1
ATOM 784 N N . ASN A 1 103 ? -25.526 33.725 41.009 1.00 64.38 103 ASN A N 1
ATOM 785 C CA . ASN A 1 103 ? -24.880 35.031 41.031 1.00 64.38 103 ASN A CA 1
ATOM 786 C C . ASN A 1 103 ? -25.796 36.043 41.736 1.00 64.38 103 ASN A C 1
ATOM 788 O O . ASN A 1 103 ? -26.790 36.488 41.167 1.00 64.38 103 ASN A O 1
ATOM 792 N N . GLN A 1 104 ? -25.463 36.409 42.974 1.00 59.50 104 GLN A N 1
ATOM 793 C CA . GLN A 1 104 ? -25.996 37.606 43.620 1.00 59.50 104 GLN A CA 1
ATOM 794 C C . GLN A 1 104 ? -25.126 38.794 43.204 1.00 59.50 104 GLN A C 1
ATOM 796 O O . GLN A 1 104 ? -24.116 39.088 43.837 1.00 59.50 104 GLN A O 1
ATOM 801 N N . SER A 1 105 ? -25.512 39.465 42.118 1.00 68.19 105 SER A N 1
ATOM 802 C CA . SER A 1 105 ? -25.104 40.846 41.862 1.00 68.19 105 SER A CA 1
ATOM 803 C C . SER A 1 105 ? -26.311 41.757 42.095 1.00 68.19 105 SER A C 1
ATOM 805 O O . SER A 1 105 ? -27.064 42.049 41.169 1.00 68.19 105 SER A O 1
ATOM 807 N N . GLU A 1 106 ? -26.504 42.181 43.339 1.00 55.78 106 GLU A N 1
ATOM 808 C CA . GLU A 1 106 ? -27.303 43.363 43.669 1.00 55.78 106 GLU A CA 1
ATOM 809 C C . GLU A 1 106 ? -26.394 44.330 44.435 1.00 55.78 106 GLU A C 1
ATOM 811 O O . GLU A 1 106 ? -26.020 44.080 45.580 1.00 55.78 106 GLU A O 1
ATOM 816 N N . THR A 1 107 ? -26.018 45.414 43.761 1.00 62.84 107 THR A N 1
ATOM 817 C CA . THR A 1 107 ? -25.545 46.676 44.349 1.00 62.84 107 THR A CA 1
ATOM 818 C C . THR A 1 107 ? -26.183 47.808 43.580 1.00 62.84 107 THR A C 1
ATOM 820 O O . THR A 1 107 ? -26.139 47.722 42.330 1.00 62.84 107 THR A O 1
#

pLDDT: mea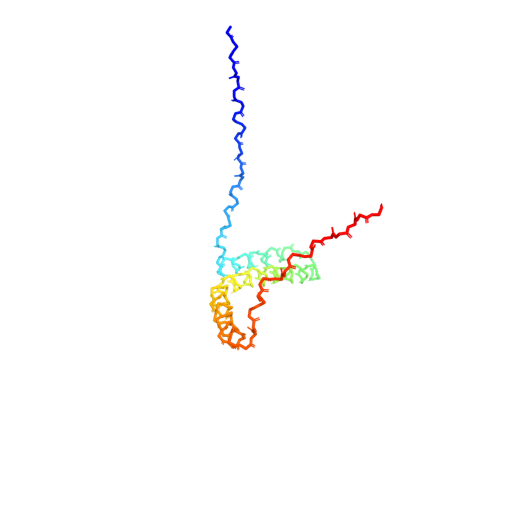n 80.18, std 16.95, range [37.41, 97.88]